Protein AF-A0AAV5FJV5-F1 (afdb_monomer_lite)

Radius of gyration: 16.65 Å; chains: 1; bounding box: 44×32×54 Å

Structure (mmCIF, N/CA/C/O backbone):
data_AF-A0AAV5FJV5-F1
#
_entry.id   AF-A0AAV5FJV5-F1
#
loop_
_atom_site.group_PDB
_atom_site.id
_atom_site.type_symbol
_atom_site.label_atom_id
_atom_site.label_alt_id
_atom_site.label_comp_id
_atom_site.label_asym_id
_atom_site.label_entity_id
_atom_site.label_seq_id
_atom_site.pdbx_PDB_ins_code
_atom_site.Cartn_x
_atom_site.Cartn_y
_atom_site.Cartn_z
_atom_site.occupancy
_atom_site.B_iso_or_equiv
_atom_site.auth_seq_id
_atom_site.auth_comp_id
_atom_site.auth_asym_id
_atom_site.auth_atom_id
_atom_site.pdbx_PDB_model_num
ATOM 1 N N . MET A 1 1 ? 17.817 3.301 -32.597 1.00 38.84 1 MET A N 1
ATOM 2 C CA . MET A 1 1 ? 17.381 3.444 -31.188 1.00 38.84 1 MET A CA 1
ATOM 3 C C . MET A 1 1 ? 15.860 3.326 -31.136 1.00 38.84 1 MET A C 1
ATOM 5 O O . MET A 1 1 ? 15.196 4.129 -31.774 1.00 38.84 1 MET A O 1
ATOM 9 N N . LYS A 1 2 ? 15.289 2.304 -30.479 1.00 42.53 2 LYS A N 1
ATOM 10 C CA . LYS A 1 2 ? 13.825 2.220 -30.290 1.00 42.53 2 LYS A CA 1
ATOM 11 C C . LYS A 1 2 ? 13.417 3.268 -29.252 1.00 42.53 2 LYS A C 1
ATOM 13 O O . LYS A 1 2 ? 13.979 3.269 -28.161 1.00 42.53 2 LYS A O 1
ATOM 18 N N . ALA A 1 3 ? 12.468 4.139 -29.592 1.00 52.06 3 ALA A N 1
ATOM 19 C CA . ALA A 1 3 ? 11.874 5.069 -28.638 1.00 52.06 3 ALA A CA 1
ATOM 20 C C . ALA A 1 3 ? 11.352 4.280 -27.423 1.00 52.06 3 ALA A C 1
ATOM 22 O O . ALA A 1 3 ? 10.576 3.333 -27.581 1.00 52.06 3 ALA A O 1
ATOM 23 N N . GLY A 1 4 ? 11.831 4.616 -26.223 1.00 64.19 4 GLY A N 1
ATOM 24 C CA . GLY A 1 4 ? 11.365 3.991 -24.987 1.00 64.19 4 GLY A CA 1
ATOM 25 C C . GLY A 1 4 ? 9.866 4.235 -24.816 1.00 64.19 4 GLY A C 1
ATOM 26 O O . GLY A 1 4 ? 9.402 5.355 -25.016 1.00 64.19 4 GLY A O 1
ATOM 27 N N . GLN A 1 5 ? 9.100 3.193 -24.478 1.00 63.84 5 GLN A N 1
ATOM 28 C CA . GLN A 1 5 ? 7.665 3.331 -24.209 1.00 63.84 5 GLN A CA 1
ATOM 29 C C . GLN A 1 5 ? 7.418 4.429 -23.156 1.00 63.84 5 GLN A C 1
ATOM 31 O O . GLN A 1 5 ? 8.077 4.410 -22.111 1.00 63.84 5 GLN A O 1
ATOM 36 N N . PRO A 1 6 ? 6.482 5.367 -23.399 1.00 78.62 6 PRO A N 1
ATOM 37 C CA . PRO A 1 6 ? 6.192 6.431 -22.450 1.00 78.62 6 PRO A CA 1
ATOM 38 C C . PRO A 1 6 ? 5.531 5.869 -21.186 1.00 78.62 6 PRO A C 1
ATOM 40 O O . PRO A 1 6 ? 4.690 4.969 -21.250 1.00 78.62 6 PRO A O 1
ATOM 43 N N . TYR A 1 7 ? 5.908 6.430 -20.038 1.00 78.06 7 TYR A N 1
ATOM 44 C CA . TYR A 1 7 ? 5.310 6.135 -18.737 1.00 78.06 7 TYR A CA 1
ATOM 45 C C . TYR A 1 7 ? 3.800 6.439 -18.718 1.00 78.06 7 TYR A C 1
ATOM 47 O O . TYR A 1 7 ? 3.347 7.422 -19.306 1.00 78.06 7 TYR A O 1
ATOM 55 N N . ARG A 1 8 ? 3.024 5.627 -17.993 1.00 81.50 8 ARG A N 1
ATOM 56 C CA . ARG A 1 8 ? 1.566 5.739 -17.835 1.00 81.50 8 ARG A CA 1
ATOM 57 C C . ARG A 1 8 ? 1.191 5.913 -16.367 1.00 81.50 8 ARG A C 1
ATOM 59 O O . ARG A 1 8 ? 1.779 5.267 -15.504 1.00 81.50 8 ARG A O 1
ATOM 66 N N . SER A 1 9 ? 0.203 6.762 -16.094 1.00 82.19 9 SER A N 1
ATOM 67 C CA . SER A 1 9 ? -0.388 6.890 -14.758 1.00 82.19 9 SER A CA 1
ATOM 68 C C . SER A 1 9 ? -1.155 5.629 -14.373 1.00 82.19 9 SER A C 1
ATOM 70 O O . SER A 1 9 ? -1.771 4.978 -15.220 1.00 82.19 9 SER A O 1
ATOM 72 N N . ILE A 1 10 ? -1.152 5.319 -13.082 1.00 81.31 10 ILE A N 1
ATOM 73 C CA . ILE A 1 10 ? -1.872 4.172 -12.533 1.00 81.31 10 ILE A CA 1
ATOM 74 C C . ILE A 1 10 ? -3.295 4.601 -12.185 1.00 81.31 10 ILE A C 1
ATOM 76 O O . ILE A 1 10 ? -3.499 5.609 -11.506 1.00 81.31 10 ILE A O 1
ATOM 80 N N . VAL A 1 11 ? -4.276 3.824 -12.644 1.00 79.12 11 VAL A N 1
ATOM 81 C CA . VAL A 1 11 ? -5.688 4.010 -12.303 1.00 79.12 11 VAL A CA 1
ATOM 82 C C . VAL A 1 11 ? -6.218 2.706 -11.728 1.00 79.12 11 VAL A C 1
ATOM 84 O O . VAL A 1 11 ? -6.298 1.703 -12.435 1.00 79.12 11 VAL A O 1
ATOM 87 N N . LEU A 1 12 ? -6.590 2.726 -10.452 1.00 73.31 12 LEU A N 1
ATOM 88 C CA . LEU A 1 12 ? -7.261 1.614 -9.796 1.00 73.31 12 LEU A CA 1
ATOM 89 C C . LEU A 1 12 ? -8.750 1.670 -10.137 1.00 73.31 12 LEU A C 1
ATOM 91 O O . LEU A 1 12 ? -9.458 2.630 -9.822 1.00 73.31 12 LEU A O 1
ATOM 95 N N . LEU A 1 13 ? -9.219 0.635 -10.828 1.00 72.50 13 LEU A N 1
ATOM 96 C CA . LEU A 1 13 ? -10.631 0.445 -11.119 1.00 72.50 13 LEU A CA 1
ATOM 97 C C . LEU A 1 13 ? -11.226 -0.447 -10.038 1.00 72.50 13 LEU A C 1
ATOM 99 O O . LEU A 1 13 ? -10.877 -1.620 -9.942 1.00 72.50 13 LEU A O 1
ATOM 103 N N . THR A 1 14 ? -12.146 0.101 -9.255 1.00 67.50 14 THR A N 1
ATOM 104 C CA . THR A 1 14 ? -12.973 -0.702 -8.361 1.00 67.50 14 THR A CA 1
ATOM 105 C C . THR A 1 14 ? -14.132 -1.294 -9.158 1.00 67.50 14 THR A C 1
ATOM 107 O O . THR A 1 14 ? -14.673 -0.671 -10.076 1.00 67.50 14 THR A O 1
ATOM 110 N N . LYS A 1 15 ? -14.495 -2.533 -8.837 1.00 73.50 15 LYS A N 1
ATOM 111 C CA . LYS A 1 15 ? -15.753 -3.146 -9.256 1.00 73.50 15 LYS A CA 1
ATOM 112 C C . LYS A 1 15 ? -16.436 -3.694 -8.018 1.00 73.50 15 LYS A C 1
ATOM 114 O O . LYS A 1 15 ? -15.763 -4.168 -7.110 1.00 73.50 15 LYS A O 1
ATOM 119 N N . VAL A 1 16 ? -17.756 -3.620 -7.994 1.00 70.56 16 VAL A N 1
ATOM 120 C CA . VAL A 1 16 ? -18.582 -4.161 -6.917 1.00 70.56 16 VAL A CA 1
ATOM 121 C C . VAL A 1 16 ? -19.334 -5.358 -7.476 1.00 70.56 16 VAL A C 1
ATOM 123 O O . VAL A 1 16 ? -19.824 -5.300 -8.603 1.00 70.56 16 VAL A O 1
ATOM 126 N N . LEU A 1 17 ? -19.403 -6.444 -6.713 1.00 75.25 17 LEU A N 1
ATOM 127 C CA . LEU A 1 17 ? -20.243 -7.582 -7.059 1.00 75.25 17 LEU A CA 1
ATOM 128 C C . LEU A 1 17 ? -21.684 -7.271 -6.625 1.00 75.25 17 LEU A C 1
ATOM 130 O O . LEU A 1 17 ? -21.951 -7.144 -5.432 1.00 75.25 17 LEU A O 1
ATOM 134 N N . ARG A 1 18 ? -22.601 -7.122 -7.583 1.00 77.75 18 ARG A N 1
ATOM 135 C CA . ARG A 1 18 ? -24.048 -6.974 -7.356 1.00 77.75 18 ARG A CA 1
ATOM 136 C C . ARG A 1 18 ? -24.773 -8.032 -8.169 1.00 77.75 18 ARG A C 1
ATOM 138 O O . ARG A 1 18 ? -24.475 -8.201 -9.346 1.00 77.75 18 ARG A O 1
ATOM 145 N N . ASP A 1 19 ? -25.660 -8.788 -7.529 1.00 88.88 19 ASP A N 1
ATOM 146 C CA . ASP A 1 19 ? -26.467 -9.834 -8.175 1.00 88.88 19 ASP A CA 1
ATOM 147 C C . ASP A 1 19 ? -25.641 -10.813 -9.037 1.00 88.88 19 ASP A C 1
ATOM 149 O O . ASP A 1 19 ? -26.013 -11.189 -10.149 1.00 88.88 19 ASP A O 1
ATOM 153 N N . GLY A 1 20 ? -24.454 -11.189 -8.543 1.00 87.06 20 GLY A N 1
ATOM 154 C CA . GLY A 1 20 ? -23.527 -12.087 -9.243 1.00 87.06 20 GLY A CA 1
ATOM 155 C C . GLY A 1 20 ? -22.784 -11.460 -10.431 1.00 87.06 20 GLY A C 1
ATOM 156 O O . GLY A 1 20 ? -22.051 -12.159 -11.130 1.00 87.06 20 GLY A O 1
ATOM 157 N N . LYS A 1 21 ? -22.929 -10.151 -10.667 1.00 85.44 21 LYS A N 1
ATOM 158 C CA . LYS A 1 21 ? -22.257 -9.413 -11.742 1.00 85.44 21 LYS A CA 1
ATOM 159 C C . LYS A 1 21 ? -21.298 -8.367 -11.190 1.00 85.44 21 LYS A C 1
ATOM 161 O O . LYS A 1 21 ? -21.584 -7.655 -10.233 1.00 85.44 21 LYS A O 1
ATOM 166 N N . TRP A 1 22 ? -20.135 -8.268 -11.825 1.00 80.25 22 TRP A N 1
ATOM 167 C CA . TRP A 1 22 ? -19.146 -7.246 -11.507 1.00 80.25 22 TRP A CA 1
ATOM 168 C C . TRP A 1 22 ? -19.496 -5.933 -12.196 1.00 80.25 22 TRP A C 1
ATOM 170 O O . TRP A 1 22 ? -19.286 -5.775 -13.401 1.00 80.25 22 TRP A O 1
ATOM 180 N N . GLU A 1 23 ? -19.966 -4.972 -11.419 1.00 80.56 23 GLU A N 1
ATOM 181 C CA . GLU A 1 23 ? -20.370 -3.658 -11.899 1.00 80.56 23 GLU A CA 1
ATOM 182 C C . GLU A 1 23 ? -19.328 -2.601 -11.544 1.00 80.56 23 GLU A C 1
ATOM 184 O O . GLU A 1 23 ? -18.665 -2.667 -10.507 1.00 80.56 23 GLU A O 1
ATOM 189 N N . LYS A 1 24 ? -19.164 -1.598 -12.411 1.00 75.69 24 LYS A N 1
ATOM 190 C CA . LYS A 1 24 ? -18.364 -0.420 -12.069 1.00 75.69 24 LYS A CA 1
ATOM 191 C C . LYS A 1 24 ? -19.215 0.494 -11.182 1.00 75.69 24 LYS A C 1
ATOM 193 O O . LYS A 1 24 ? -20.289 0.894 -11.627 1.00 75.69 24 LYS A O 1
ATOM 198 N N . PRO A 1 25 ? -18.758 0.854 -9.973 1.00 69.12 25 PRO A N 1
ATOM 199 C CA . PRO A 1 25 ? -19.459 1.837 -9.167 1.00 69.12 25 PRO A CA 1
ATOM 200 C C . PRO A 1 25 ? -19.473 3.200 -9.884 1.00 69.12 25 PRO A C 1
ATOM 202 O O . PRO A 1 25 ? -18.554 3.499 -10.656 1.00 69.12 25 PRO A O 1
ATOM 205 N N . PRO A 1 26 ? -20.498 4.038 -9.650 1.00 64.31 26 PRO A N 1
ATOM 206 C CA . PRO A 1 26 ? -20.567 5.372 -10.235 1.00 64.31 26 PRO A CA 1
ATOM 207 C C . PRO A 1 26 ? -19.383 6.228 -9.756 1.00 64.31 26 PRO A C 1
ATOM 209 O O . PRO A 1 26 ? -19.233 6.499 -8.568 1.00 64.31 26 PRO A O 1
ATOM 212 N N . GLY A 1 27 ? -18.515 6.631 -10.690 1.00 66.44 27 GLY A N 1
ATOM 213 C CA . GLY A 1 27 ? -17.308 7.418 -10.418 1.00 66.44 27 GLY A CA 1
ATOM 214 C C . GLY A 1 27 ? -16.198 7.188 -11.451 1.00 66.44 27 GLY A C 1
ATOM 215 O O . GLY A 1 27 ? -16.232 6.232 -12.226 1.00 66.44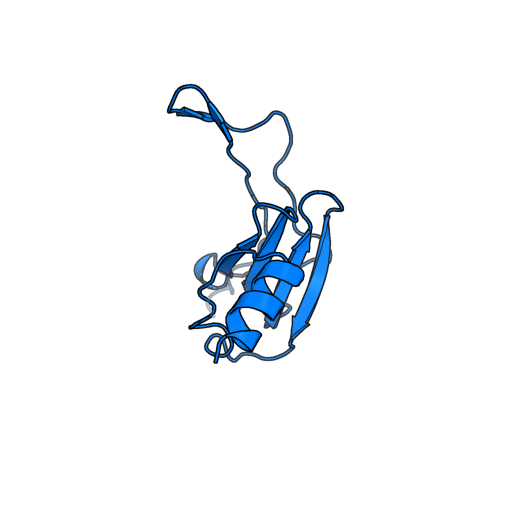 27 GLY A O 1
ATOM 216 N N . ARG A 1 28 ? -15.191 8.074 -11.485 1.00 64.69 28 ARG A N 1
ATOM 217 C CA . ARG A 1 28 ? -13.935 7.795 -12.206 1.00 64.69 28 ARG A CA 1
ATOM 218 C C . ARG A 1 28 ? -13.067 6.871 -11.350 1.00 64.69 28 ARG A C 1
ATOM 220 O O . ARG A 1 28 ? -13.087 6.981 -10.127 1.00 64.69 28 ARG A O 1
ATOM 227 N N . GLY A 1 29 ? -12.295 5.997 -12.000 1.00 68.94 29 GLY A N 1
ATOM 228 C CA . GLY A 1 29 ? -11.284 5.183 -11.323 1.00 68.94 29 GLY A CA 1
ATOM 229 C C . GLY A 1 29 ? -10.335 6.038 -10.482 1.00 68.94 29 GLY A C 1
ATOM 230 O O . GLY A 1 29 ? -10.100 7.210 -10.793 1.00 68.94 29 GLY A O 1
ATOM 231 N N . LEU A 1 30 ? -9.796 5.452 -9.417 1.00 71.31 30 LEU A N 1
ATOM 232 C CA . LEU A 1 30 ? -8.878 6.141 -8.523 1.00 71.31 30 LEU A CA 1
ATOM 233 C C . LEU A 1 30 ? -7.523 6.287 -9.217 1.00 71.31 30 LEU A C 1
ATOM 235 O O . LEU A 1 30 ? -6.791 5.312 -9.380 1.00 71.31 30 LEU A O 1
ATOM 239 N N . VAL A 1 31 ? -7.192 7.506 -9.638 1.00 79.81 31 VAL A N 1
ATOM 240 C CA . VAL A 1 31 ? -5.837 7.825 -10.093 1.00 79.81 31 VAL A CA 1
ATOM 241 C C . VAL A 1 31 ? -4.929 7.789 -8.874 1.00 79.81 31 VAL A C 1
ATOM 243 O O . VAL A 1 31 ? -5.185 8.501 -7.904 1.00 79.81 31 VAL A O 1
ATOM 246 N N . VAL A 1 32 ? -3.887 6.964 -8.922 1.00 80.31 32 VAL A N 1
ATOM 247 C CA . VAL A 1 32 ? -2.913 6.882 -7.835 1.00 80.31 32 VAL A CA 1
ATOM 248 C C . VAL A 1 32 ? -2.202 8.241 -7.713 1.00 80.31 32 VAL A C 1
ATOM 250 O O . VAL A 1 32 ? -1.616 8.706 -8.699 1.00 80.31 32 VAL A O 1
ATOM 253 N N . PRO A 1 33 ? -2.280 8.914 -6.550 1.00 77.12 33 PRO A N 1
ATOM 254 C CA . PRO A 1 33 ? -1.676 10.228 -6.360 1.00 77.12 33 PRO A CA 1
ATOM 255 C C . PRO A 1 33 ? -0.146 10.153 -6.284 1.00 77.12 33 PRO A C 1
ATOM 257 O O . PRO A 1 33 ? 0.449 9.082 -6.336 1.00 77.12 33 PRO A O 1
ATOM 260 N N . GLY A 1 34 ? 0.520 11.308 -6.223 1.00 76.81 34 GLY A N 1
ATOM 261 C CA . GLY A 1 34 ? 1.985 11.369 -6.113 1.00 76.81 34 GLY A CA 1
ATOM 262 C C . GLY A 1 34 ? 2.745 11.172 -7.430 1.00 76.81 34 GLY A C 1
ATOM 263 O O . GLY A 1 34 ? 3.964 11.043 -7.424 1.00 76.81 34 GLY A O 1
ATOM 264 N N . GLY A 1 35 ? 2.055 11.160 -8.577 1.00 80.50 35 GLY A N 1
ATOM 265 C CA . GLY A 1 35 ? 2.712 11.114 -9.888 1.00 80.50 35 GLY A CA 1
ATOM 266 C C . GLY A 1 35 ? 3.433 9.794 -10.171 1.00 80.50 35 GLY A C 1
ATOM 267 O O . GLY A 1 35 ? 4.379 9.775 -10.963 1.00 80.50 35 GLY A O 1
ATOM 268 N N . LEU A 1 36 ? 2.991 8.705 -9.537 1.00 84.31 36 LEU A N 1
ATOM 269 C CA . LEU A 1 36 ? 3.506 7.362 -9.764 1.00 84.31 36 LEU A CA 1
ATOM 270 C C . LEU A 1 36 ? 3.146 6.903 -11.180 1.00 84.31 36 LEU A C 1
ATOM 272 O O . LEU A 1 36 ? 1.974 6.904 -11.577 1.00 84.31 36 LEU A O 1
ATOM 276 N N . LYS A 1 37 ? 4.164 6.548 -11.964 1.00 85.00 37 LYS A N 1
ATOM 277 C CA . LYS A 1 37 ? 3.994 6.138 -13.356 1.00 85.00 37 LYS A CA 1
ATOM 278 C C . LYS A 1 37 ? 4.801 4.891 -13.672 1.00 85.00 37 LYS A C 1
ATOM 280 O O . LYS A 1 37 ? 5.935 4.738 -13.227 1.00 85.00 37 LYS A O 1
ATOM 285 N N . VAL A 1 38 ? 4.242 4.048 -14.530 1.00 82.62 38 VAL A N 1
ATOM 286 C CA . VAL A 1 38 ? 4.829 2.764 -14.936 1.00 82.62 38 VAL A CA 1
ATOM 287 C C . VAL A 1 38 ? 4.941 2.666 -16.449 1.00 82.62 38 VAL A C 1
ATOM 289 O O . VAL A 1 38 ? 4.102 3.203 -17.171 1.00 82.62 38 VAL A O 1
ATOM 292 N N . ARG A 1 39 ? 5.984 2.009 -16.960 1.00 81.69 39 ARG A N 1
ATOM 293 C CA . ARG A 1 39 ? 6.147 1.763 -18.402 1.00 81.69 39 ARG A CA 1
ATOM 294 C C . ARG A 1 39 ? 5.260 0.616 -18.867 1.00 81.69 39 ARG A C 1
ATOM 296 O O . ARG A 1 39 ? 4.656 0.714 -19.937 1.00 81.69 39 ARG A O 1
ATOM 303 N N . LYS A 1 40 ? 5.163 -0.455 -18.074 1.00 81.81 40 LYS A N 1
ATOM 304 C CA . LYS A 1 40 ? 4.339 -1.634 -18.357 1.00 81.81 40 LYS A CA 1
ATOM 305 C C . LYS A 1 40 ? 3.474 -1.973 -17.149 1.00 81.81 40 LYS A C 1
ATOM 307 O O . LYS A 1 40 ? 3.864 -1.763 -16.009 1.00 81.81 40 LYS A O 1
ATOM 312 N N . TRP A 1 41 ? 2.304 -2.556 -17.396 1.00 76.88 41 TRP A N 1
ATOM 313 C CA . TRP A 1 41 ? 1.425 -3.007 -16.313 1.00 76.88 41 TRP A CA 1
ATOM 314 C C . TRP A 1 41 ? 2.049 -4.122 -15.469 1.00 76.88 41 TRP A C 1
ATOM 316 O O . TRP A 1 41 ? 1.797 -4.165 -14.276 1.00 76.88 41 TRP A O 1
ATOM 326 N N . ASN A 1 42 ? 2.922 -4.951 -16.051 1.00 78.88 42 ASN A N 1
ATOM 327 C CA . ASN A 1 42 ? 3.654 -5.995 -15.324 1.00 78.88 42 ASN A CA 1
ATOM 328 C C . ASN A 1 42 ? 4.663 -5.433 -14.308 1.00 78.88 42 ASN A C 1
ATOM 330 O O . ASN A 1 42 ? 5.153 -6.183 -13.472 1.00 78.88 42 ASN A O 1
ATOM 334 N N . ASP A 1 43 ? 4.969 -4.133 -14.371 1.00 80.31 43 ASP A N 1
ATOM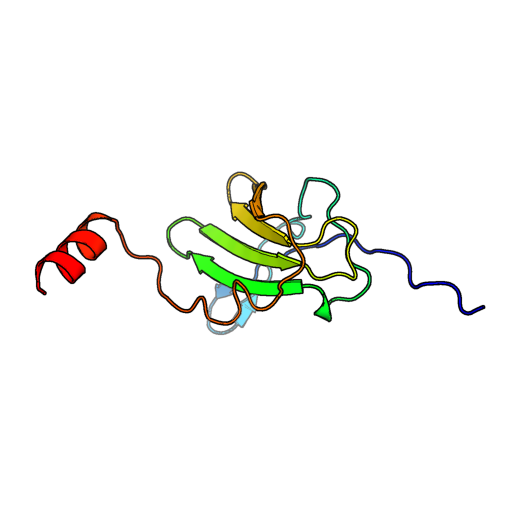 335 C CA . ASP A 1 43 ? 5.766 -3.466 -13.343 1.00 80.31 43 ASP A CA 1
ATOM 336 C C . ASP A 1 43 ? 4.937 -3.207 -12.073 1.00 80.31 43 ASP A C 1
ATOM 338 O O . ASP A 1 43 ? 5.499 -2.797 -11.066 1.00 80.31 43 ASP A O 1
ATOM 342 N N . LEU A 1 44 ? 3.617 -3.433 -12.101 1.00 82.31 44 LEU A N 1
ATOM 343 C CA . LEU A 1 44 ? 2.737 -3.375 -10.937 1.00 82.31 44 LEU A CA 1
ATOM 344 C C . LEU A 1 44 ? 2.353 -4.771 -10.496 1.00 82.31 44 LEU A C 1
ATOM 346 O O . LEU A 1 44 ? 1.832 -5.560 -11.281 1.00 82.31 44 LEU A O 1
ATOM 350 N N . ASN A 1 45 ? 2.532 -5.033 -9.209 1.00 81.81 45 ASN A N 1
ATOM 351 C CA . ASN A 1 45 ? 2.074 -6.271 -8.611 1.00 81.81 45 ASN A CA 1
ATOM 352 C C . ASN A 1 45 ? 1.230 -5.963 -7.375 1.00 81.81 45 ASN A C 1
ATOM 354 O O . ASN A 1 45 ? 1.739 -5.438 -6.381 1.00 81.81 45 ASN A O 1
ATOM 358 N N . LEU A 1 46 ? -0.069 -6.252 -7.470 1.00 81.25 46 LEU A N 1
ATOM 359 C CA . LEU A 1 46 ? -0.985 -6.184 -6.340 1.00 81.25 46 LEU A CA 1
ATOM 360 C C . LEU A 1 46 ? -0.633 -7.325 -5.389 1.00 81.25 46 LEU A C 1
ATOM 362 O O . LEU A 1 46 ? -0.713 -8.488 -5.771 1.00 81.25 46 LEU A O 1
ATOM 366 N N . ARG A 1 47 ? -0.236 -6.988 -4.163 1.00 80.38 47 ARG A N 1
ATOM 367 C CA . ARG A 1 47 ? 0.153 -7.992 -3.169 1.00 80.38 47 ARG A CA 1
ATOM 368 C C . ARG A 1 47 ? -0.989 -8.313 -2.231 1.00 80.38 47 ARG A C 1
ATOM 370 O O . ARG A 1 47 ? -1.193 -9.471 -1.893 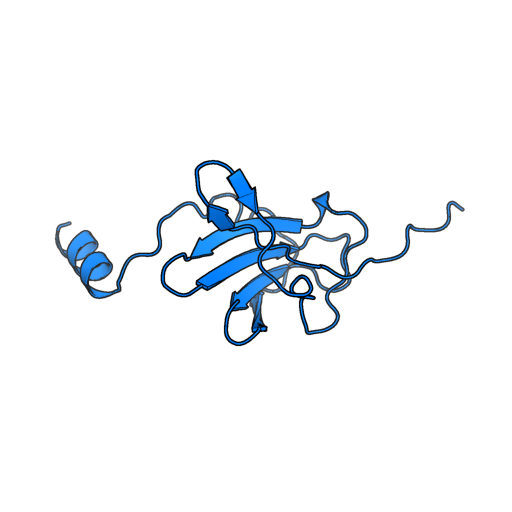1.00 80.38 47 ARG A O 1
ATOM 377 N N . TRP A 1 48 ? -1.725 -7.285 -1.816 1.00 81.50 48 TRP A N 1
ATOM 378 C CA . TRP A 1 48 ? -2.665 -7.432 -0.721 1.00 81.50 48 TRP A CA 1
ATOM 379 C C . TRP A 1 48 ? -3.813 -6.421 -0.787 1.00 81.50 48 TRP A C 1
ATOM 381 O O . TRP A 1 48 ? -3.606 -5.256 -1.138 1.00 81.50 48 TRP A O 1
ATOM 391 N N . PHE A 1 49 ? -5.011 -6.862 -0.400 1.00 80.75 49 PHE A N 1
ATOM 392 C CA . PHE A 1 49 ? -6.176 -6.006 -0.188 1.00 80.75 49 PHE A CA 1
ATOM 393 C C . PHE A 1 49 ? -6.699 -6.191 1.239 1.00 80.75 49 PHE A C 1
ATOM 395 O O . PHE A 1 49 ? -7.230 -7.243 1.589 1.00 80.75 49 PHE A O 1
ATOM 402 N N . CYS A 1 50 ? -6.535 -5.159 2.062 1.00 81.75 50 CYS A N 1
ATOM 403 C CA . CYS A 1 50 ? -7.103 -5.068 3.397 1.00 81.75 50 CYS A CA 1
ATOM 404 C C . CYS A 1 50 ? -8.574 -4.650 3.283 1.00 81.75 50 CYS A C 1
ATOM 406 O O . CYS A 1 50 ? -8.875 -3.461 3.183 1.00 81.75 50 CYS A O 1
ATOM 408 N N . GLU A 1 51 ? -9.490 -5.618 3.235 1.00 79.31 51 GLU A N 1
ATOM 409 C CA . GLU A 1 51 ? -10.919 -5.352 3.032 1.00 79.31 51 GLU A CA 1
ATOM 410 C C . GLU A 1 51 ? -11.532 -4.465 4.129 1.00 79.31 51 GLU A C 1
ATOM 412 O O . GLU A 1 51 ? -12.361 -3.607 3.827 1.00 79.31 51 GLU A O 1
ATOM 417 N N . ARG A 1 52 ? -11.104 -4.618 5.389 1.00 82.50 52 ARG A N 1
ATOM 418 C CA . ARG A 1 52 ? -11.664 -3.892 6.537 1.00 82.50 52 ARG A CA 1
ATOM 419 C C . ARG A 1 52 ? -11.152 -2.453 6.602 1.00 82.50 52 ARG A C 1
ATOM 421 O O . ARG A 1 52 ? -11.953 -1.547 6.813 1.00 82.50 52 ARG A O 1
ATOM 428 N N . SER A 1 53 ? -9.852 -2.219 6.420 1.00 83.81 53 SER A N 1
ATOM 429 C CA . SER A 1 53 ? -9.284 -0.856 6.404 1.00 83.81 53 SER A CA 1
ATOM 430 C C . SER A 1 53 ? -9.376 -0.166 5.043 1.00 83.81 53 SER A C 1
ATOM 432 O O . SER A 1 53 ? -9.146 1.040 4.950 1.00 83.81 53 SER A O 1
ATOM 434 N N . GLY A 1 54 ? -9.701 -0.901 3.977 1.00 86.25 54 GLY A N 1
ATOM 435 C CA . GLY A 1 54 ? -9.719 -0.376 2.614 1.00 86.25 54 GLY A CA 1
ATOM 436 C C . GLY A 1 54 ? -8.329 0.011 2.102 1.00 86.25 54 GLY A C 1
ATOM 437 O O . GLY A 1 54 ? -8.218 0.889 1.243 1.00 86.25 54 GLY A O 1
ATOM 438 N N . VAL A 1 55 ? -7.267 -0.601 2.637 1.00 89.12 55 VAL A N 1
ATOM 439 C CA . VAL A 1 55 ? -5.878 -0.358 2.222 1.00 89.12 55 VAL A CA 1
ATOM 440 C C . VAL A 1 55 ? -5.449 -1.386 1.179 1.00 89.12 55 VAL A C 1
ATOM 442 O O . VAL A 1 55 ? -5.623 -2.589 1.346 1.00 89.12 55 VAL A O 1
ATOM 445 N N . VAL A 1 56 ? -4.846 -0.915 0.092 1.00 87.56 56 VAL A N 1
ATOM 446 C CA . VAL A 1 56 ? -4.246 -1.766 -0.940 1.00 87.56 56 VAL A CA 1
ATOM 447 C C . VAL A 1 56 ? -2.729 -1.689 -0.833 1.00 87.56 56 VAL A C 1
ATOM 449 O O . VAL A 1 56 ? -2.169 -0.594 -0.898 1.00 87.56 56 VAL A O 1
ATOM 452 N N . LEU A 1 57 ? -2.065 -2.844 -0.735 1.00 87.88 57 LEU A N 1
ATOM 453 C CA . LEU A 1 57 ? -0.608 -2.949 -0.793 1.00 87.88 57 LEU A CA 1
ATOM 454 C C . LEU A 1 57 ? -0.172 -3.471 -2.161 1.00 87.88 57 LEU A C 1
ATOM 456 O O . LEU A 1 57 ? -0.664 -4.494 -2.652 1.00 87.88 57 LEU A O 1
ATOM 460 N N . PHE A 1 58 ? 0.782 -2.786 -2.777 1.00 86.50 58 PHE A N 1
ATOM 461 C CA . PHE A 1 58 ? 1.306 -3.162 -4.083 1.00 86.50 58 PHE A CA 1
ATOM 462 C C . PHE A 1 58 ? 2.784 -2.805 -4.216 1.00 86.50 58 PHE A C 1
ATOM 464 O O . PHE A 1 58 ? 3.298 -1.913 -3.543 1.00 86.50 58 PHE A O 1
ATOM 471 N N . THR A 1 59 ? 3.474 -3.512 -5.105 1.00 86.62 59 THR A N 1
ATOM 472 C CA . THR A 1 59 ? 4.863 -3.214 -5.462 1.00 86.62 59 THR A CA 1
ATOM 473 C C . THR A 1 59 ? 4.937 -2.623 -6.855 1.00 86.62 59 THR A C 1
ATOM 475 O O . THR A 1 59 ? 4.183 -3.027 -7.745 1.00 86.62 59 THR A O 1
ATOM 478 N N . VAL A 1 60 ? 5.892 -1.722 -7.045 1.00 86.44 60 VAL A N 1
ATOM 479 C CA . VAL A 1 60 ? 6.238 -1.146 -8.337 1.00 86.44 60 VAL A CA 1
ATOM 480 C C . VAL A 1 60 ? 7.684 -1.491 -8.675 1.00 86.44 60 VAL A C 1
ATOM 482 O O . VAL A 1 60 ? 8.590 -1.223 -7.889 1.00 86.44 60 VAL A O 1
ATOM 485 N N . GLY A 1 61 ? 7.899 -2.095 -9.839 1.00 83.56 61 GLY A N 1
ATOM 486 C CA . GLY A 1 61 ? 9.211 -2.510 -10.324 1.00 83.56 61 GLY A CA 1
ATOM 487 C C . GLY A 1 61 ? 10.023 -1.392 -10.986 1.00 83.56 61 GLY A C 1
ATOM 488 O O . GLY A 1 61 ? 9.588 -0.243 -11.115 1.00 83.56 61 GLY A O 1
ATOM 489 N N . GLU A 1 62 ? 11.207 -1.774 -11.464 1.00 83.25 62 GLU A N 1
ATOM 490 C CA . GLU A 1 62 ? 12.214 -0.916 -12.119 1.00 83.25 62 GLU A CA 1
ATOM 491 C C . GLU A 1 62 ? 11.708 -0.193 -13.378 1.00 83.25 62 GLU A C 1
ATOM 493 O O . GLU A 1 62 ? 12.244 0.833 -13.792 1.00 83.25 62 GLU A O 1
ATOM 498 N N . GLY A 1 63 ? 10.632 -0.682 -13.999 1.00 81.56 63 GLY A N 1
ATOM 499 C CA . GLY A 1 63 ? 9.975 -0.010 -15.120 1.00 81.56 63 GLY A CA 1
ATOM 500 C C . GLY A 1 63 ? 9.179 1.244 -14.734 1.00 81.56 63 GLY A C 1
ATOM 501 O O . GLY A 1 63 ? 8.433 1.766 -15.563 1.00 81.56 63 GLY A O 1
ATOM 502 N N . SER A 1 64 ? 9.309 1.752 -13.508 1.00 83.50 64 SER A N 1
ATOM 503 C CA . SER A 1 64 ? 8.614 2.942 -13.009 1.00 83.50 64 SER A CA 1
ATOM 504 C C . SER A 1 64 ? 9.543 4.131 -12.772 1.00 83.50 64 SER A C 1
ATOM 506 O O . SER A 1 64 ? 10.756 4.041 -12.928 1.00 83.50 64 SER A O 1
ATOM 508 N N . ASN A 1 65 ? 8.962 5.289 -12.463 1.00 87.25 65 ASN A N 1
ATOM 509 C CA . ASN A 1 65 ? 9.719 6.456 -12.003 1.00 87.25 65 ASN A CA 1
ATOM 510 C C . ASN A 1 65 ? 9.996 6.432 -10.490 1.00 87.25 65 ASN A C 1
ATOM 512 O O . ASN A 1 65 ? 10.706 7.301 -9.993 1.00 87.25 65 ASN A O 1
ATOM 516 N N . SER A 1 66 ? 9.406 5.487 -9.758 1.00 87.88 66 SER A N 1
ATOM 517 C CA . SER A 1 66 ? 9.618 5.317 -8.326 1.00 87.88 66 SER A CA 1
ATOM 518 C C . SER A 1 66 ? 9.379 3.849 -7.961 1.00 87.88 66 SER A C 1
ATOM 520 O O . SER A 1 66 ? 8.267 3.471 -7.591 1.00 87.88 66 SER A O 1
ATOM 522 N N . PRO A 1 67 ? 10.395 2.987 -8.125 1.00 86.50 67 PRO A N 1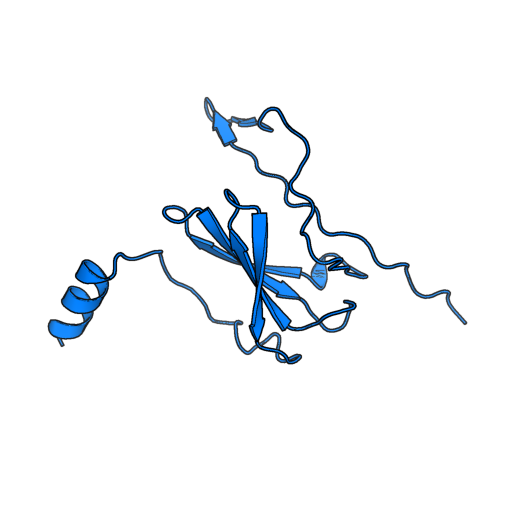
ATOM 523 C CA . PRO A 1 67 ? 10.297 1.604 -7.691 1.00 86.50 67 PRO A CA 1
ATOM 524 C C . PRO A 1 67 ? 10.179 1.523 -6.167 1.00 86.50 67 PRO A C 1
ATOM 526 O O . PRO A 1 67 ? 10.734 2.360 -5.441 1.00 86.50 67 PRO A O 1
ATOM 529 N N . GLY A 1 68 ? 9.465 0.511 -5.686 1.00 87.31 68 GLY A N 1
ATOM 530 C CA . GLY A 1 68 ? 9.325 0.245 -4.260 1.00 87.31 68 GLY A CA 1
ATOM 531 C C . GLY A 1 68 ? 7.973 -0.335 -3.876 1.00 87.31 68 GLY A C 1
ATOM 532 O O . GLY A 1 68 ? 7.200 -0.808 -4.714 1.00 87.31 68 GLY A O 1
ATOM 533 N N . CYS A 1 69 ? 7.697 -0.290 -2.578 1.00 87.69 69 CYS A N 1
ATOM 534 C CA . CYS A 1 69 ? 6.479 -0.823 -1.983 1.00 87.69 69 CYS A CA 1
ATOM 535 C C . CYS A 1 69 ? 5.556 0.313 -1.549 1.00 87.69 69 CYS A C 1
ATOM 537 O O . CYS A 1 69 ? 6.012 1.302 -0.971 1.00 87.69 69 CYS A O 1
ATOM 539 N N . TYR A 1 70 ? 4.262 0.161 -1.809 1.00 89.19 70 TYR A N 1
ATOM 540 C CA . TYR A 1 70 ? 3.271 1.207 -1.598 1.00 89.19 70 TYR A CA 1
ATOM 541 C C . TYR A 1 70 ? 2.043 0.678 -0.870 1.00 89.19 70 TYR A C 1
ATOM 543 O O . TYR A 1 70 ? 1.596 -0.443 -1.114 1.00 89.19 70 TYR A O 1
ATOM 551 N N . ALA A 1 71 ? 1.477 1.538 -0.029 1.00 90.94 71 ALA A N 1
ATOM 552 C CA . ALA A 1 71 ? 0.133 1.417 0.507 1.00 90.94 71 ALA A CA 1
ATOM 553 C C . ALA A 1 71 ? -0.718 2.570 -0.022 1.00 90.94 71 ALA A C 1
ATOM 555 O O . ALA A 1 71 ? -0.279 3.719 -0.007 1.00 90.94 71 ALA A O 1
ATOM 556 N N . ILE A 1 72 ? -1.937 2.280 -0.468 1.00 91.00 72 ILE A N 1
ATOM 557 C CA . ILE A 1 72 ? -2.934 3.307 -0.771 1.00 91.00 72 ILE A CA 1
ATOM 558 C C . ILE A 1 72 ? -4.202 3.054 0.031 1.00 91.00 72 ILE A C 1
ATOM 560 O O . ILE A 1 72 ? -4.779 1.968 -0.031 1.00 91.00 72 ILE A O 1
ATOM 564 N N . ASN A 1 73 ? -4.643 4.065 0.773 1.00 89.94 73 ASN A N 1
ATOM 565 C CA . ASN A 1 73 ? -5.948 4.054 1.417 1.00 89.94 73 ASN A CA 1
ATOM 566 C C . ASN A 1 73 ? -7.004 4.453 0.377 1.00 89.94 73 ASN A C 1
ATOM 568 O O . ASN A 1 73 ? -6.952 5.550 -0.177 1.00 89.94 73 ASN A O 1
ATOM 572 N N . LEU A 1 74 ? -7.961 3.573 0.079 1.00 85.38 74 LEU A N 1
ATOM 573 C CA . LEU A 1 74 ? -8.960 3.835 -0.961 1.00 85.38 74 LEU A CA 1
ATOM 574 C C . LEU A 1 74 ? -9.982 4.915 -0.565 1.00 85.38 74 LEU A C 1
ATOM 576 O O . LEU A 1 74 ? -10.554 5.552 -1.452 1.00 85.38 74 LEU A O 1
ATOM 580 N N . ALA A 1 75 ? -10.197 5.135 0.736 1.00 84.56 75 ALA A N 1
ATOM 581 C CA . ALA A 1 75 ? -11.113 6.148 1.253 1.00 84.56 75 ALA A CA 1
ATOM 582 C C . ALA A 1 75 ? -10.473 7.544 1.255 1.00 84.56 75 ALA A C 1
ATOM 584 O O . ALA A 1 75 ? -11.032 8.474 0.672 1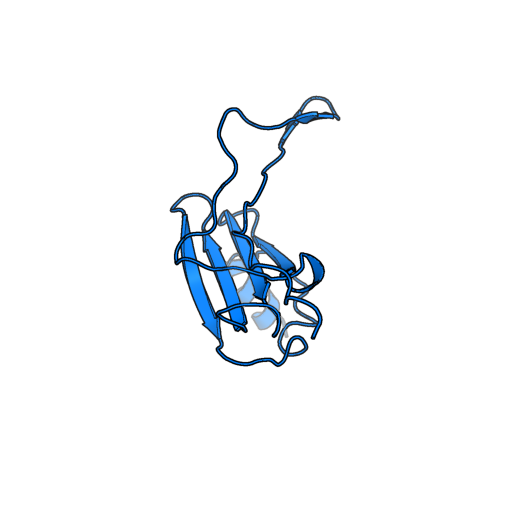.00 84.56 75 ALA A O 1
ATOM 585 N N . THR A 1 76 ? -9.286 7.691 1.857 1.00 87.25 76 THR A N 1
ATOM 586 C CA . THR A 1 76 ? -8.580 8.987 1.943 1.00 87.25 76 THR A CA 1
ATOM 587 C C . THR A 1 76 ? -7.804 9.323 0.674 1.00 87.25 76 THR A C 1
ATOM 589 O O . THR A 1 76 ? -7.486 10.483 0.428 1.00 87.25 76 THR A O 1
ATOM 592 N N . ARG A 1 77 ? -7.542 8.317 -0.171 1.00 86.81 77 ARG A N 1
ATOM 593 C CA . ARG A 1 77 ? -6.685 8.398 -1.364 1.00 86.81 77 ARG A CA 1
ATOM 594 C C . ARG A 1 77 ? -5.234 8.727 -1.037 1.00 86.81 77 ARG A C 1
ATOM 596 O O . ARG A 1 77 ? -4.490 9.119 -1.928 1.00 86.81 77 ARG A O 1
ATOM 603 N N . GLU A 1 78 ? -4.809 8.567 0.206 1.00 89.94 78 GLU A N 1
ATOM 604 C CA . GLU A 1 78 ? -3.420 8.797 0.577 1.00 89.94 78 GLU A CA 1
ATOM 605 C C . GLU A 1 78 ? -2.556 7.635 0.100 1.00 89.94 78 GLU A C 1
ATOM 607 O O . GLU A 1 78 ? -2.863 6.466 0.346 1.00 89.94 78 GLU A O 1
ATOM 612 N N . LEU A 1 79 ? -1.482 7.976 -0.612 1.00 91.56 79 LEU A N 1
ATOM 613 C CA . LEU A 1 79 ? -0.461 7.040 -1.051 1.00 91.56 79 LEU A CA 1
ATOM 614 C C . LEU A 1 79 ? 0.758 7.189 -0.144 1.00 91.56 79 LEU A C 1
ATOM 616 O O . LEU A 1 79 ? 1.357 8.262 -0.080 1.00 91.56 79 LEU A O 1
ATOM 620 N N . GLN A 1 80 ? 1.164 6.097 0.488 1.00 92.44 80 GLN A N 1
ATOM 621 C CA . GLN A 1 80 ? 2.370 6.020 1.295 1.00 92.44 80 GLN A CA 1
ATOM 622 C C . GLN A 1 80 ? 3.371 5.084 0.629 1.00 92.44 80 GLN A C 1
ATOM 624 O O . GLN A 1 80 ? 3.038 3.956 0.257 1.00 92.44 80 GLN A O 1
ATOM 629 N N . LYS A 1 81 ? 4.618 5.538 0.503 1.00 90.81 81 LYS A N 1
ATOM 630 C CA . LYS A 1 81 ? 5.733 4.659 0.160 1.00 90.81 81 LYS A CA 1
ATOM 631 C C . LYS A 1 81 ? 6.239 4.005 1.443 1.00 90.81 81 LYS A C 1
ATOM 633 O O . LYS A 1 81 ? 6.580 4.704 2.391 1.00 90.81 81 LYS A O 1
ATOM 638 N N . LEU A 1 82 ? 6.229 2.678 1.478 1.00 87.94 82 LEU A N 1
ATOM 639 C CA . LEU A 1 82 ? 6.571 1.886 2.661 1.00 87.94 82 LEU A CA 1
ATOM 640 C C . LEU A 1 82 ? 8.026 1.422 2.654 1.00 87.94 82 LEU A C 1
ATOM 642 O O . LEU A 1 82 ? 8.618 1.246 3.712 1.00 87.94 82 LEU A O 1
ATOM 646 N N . ALA A 1 83 ? 8.598 1.230 1.468 1.00 85.62 83 ALA A N 1
ATOM 647 C CA . ALA A 1 83 ? 10.000 0.881 1.311 1.00 85.62 83 ALA A CA 1
ATOM 648 C C . ALA A 1 83 ? 10.532 1.377 -0.034 1.00 85.62 83 ALA A C 1
ATOM 650 O O . ALA A 1 83 ? 9.855 1.274 -1.067 1.00 85.62 83 ALA A O 1
ATOM 651 N N . ASP A 1 84 ? 11.760 1.885 -0.002 1.00 80.62 84 ASP A N 1
ATOM 652 C CA . ASP A 1 84 ? 12.587 2.102 -1.181 1.00 80.62 84 ASP A CA 1
ATOM 653 C C . ASP A 1 84 ? 13.302 0.804 -1.561 1.00 80.62 84 ASP A C 1
ATOM 655 O O . ASP A 1 84 ? 13.618 -0.023 -0.707 1.00 80.62 84 ASP A O 1
ATOM 659 N N . GLY A 1 85 ? 13.585 0.636 -2.849 1.00 65.44 85 GLY A N 1
ATOM 660 C CA . GLY A 1 85 ? 14.422 -0.460 -3.320 1.00 65.44 85 GLY A CA 1
ATOM 661 C C . GLY A 1 85 ? 13.699 -1.456 -4.212 1.00 65.44 85 GLY A C 1
ATOM 662 O O . GLY A 1 85 ? 12.483 -1.646 -4.184 1.00 65.44 85 GLY A O 1
ATOM 663 N N . THR A 1 86 ? 14.509 -2.067 -5.059 1.00 54.69 86 THR A N 1
ATOM 664 C CA . THR A 1 86 ? 14.122 -2.801 -6.257 1.00 54.69 86 THR A CA 1
ATOM 665 C C . THR A 1 86 ? 14.274 -4.293 -6.057 1.00 54.69 86 THR A C 1
ATOM 667 O O . THR A 1 86 ? 14.621 -5.028 -6.976 1.00 54.69 86 THR A O 1
ATOM 670 N N . HIS A 1 87 ? 13.981 -4.750 -4.840 1.00 60.22 87 HIS A N 1
ATOM 671 C CA . HIS A 1 87 ? 13.745 -6.156 -4.575 1.00 60.22 87 HIS A CA 1
ATOM 672 C C . HIS A 1 87 ? 12.245 -6.418 -4.712 1.00 60.22 87 HIS A C 1
ATOM 674 O O . HIS A 1 87 ? 11.526 -6.385 -3.712 1.00 60.22 87 HIS A O 1
ATOM 680 N N . PRO A 1 88 ? 11.742 -6.693 -5.937 1.00 54.59 88 PRO A N 1
ATOM 681 C CA . PRO A 1 88 ? 10.369 -7.155 -6.140 1.00 54.59 88 PRO A CA 1
ATOM 682 C C . PRO A 1 88 ? 10.070 -8.424 -5.326 1.00 54.59 88 PRO A C 1
ATOM 684 O O . PRO A 1 88 ? 8.901 -8.748 -5.104 1.00 54.59 88 PRO A O 1
ATOM 687 N N . ASP A 1 89 ? 11.117 -9.093 -4.839 1.00 60.41 89 ASP A N 1
ATOM 688 C CA . ASP A 1 89 ? 11.053 -10.283 -4.006 1.00 60.41 89 ASP A CA 1
ATOM 689 C C . ASP A 1 89 ? 10.860 -9.988 -2.516 1.00 60.41 89 ASP A C 1
ATOM 691 O O . ASP A 1 89 ? 10.389 -10.870 -1.802 1.00 60.41 89 ASP A O 1
ATOM 695 N N . ALA A 1 90 ? 11.126 -8.765 -2.036 1.00 58.88 90 ALA A N 1
ATOM 696 C CA . ALA A 1 90 ? 10.949 -8.415 -0.621 1.00 58.88 90 ALA A CA 1
ATOM 697 C C . ALA A 1 90 ? 9.505 -8.658 -0.150 1.00 58.88 90 ALA A C 1
ATOM 699 O O . ALA A 1 90 ? 9.271 -9.005 1.004 1.00 58.88 90 ALA A O 1
ATOM 700 N N . TRP A 1 91 ? 8.538 -8.515 -1.064 1.00 63.38 91 TRP A N 1
ATOM 701 C CA . TRP A 1 91 ? 7.115 -8.782 -0.839 1.00 63.38 91 TRP A CA 1
ATOM 702 C C . TRP A 1 91 ? 6.583 -9.950 -1.687 1.00 63.38 91 TRP A C 1
ATOM 704 O O . TRP A 1 91 ? 5.373 -10.071 -1.884 1.00 63.38 91 TRP A O 1
ATOM 714 N N . SER A 1 92 ? 7.462 -10.816 -2.209 1.00 61.72 92 SER A N 1
ATOM 715 C CA . SER A 1 92 ? 7.050 -12.000 -2.987 1.00 61.72 92 SER A CA 1
ATOM 716 C C . SER A 1 92 ? 6.103 -12.920 -2.215 1.00 61.72 92 SER A C 1
ATOM 718 O O . SER A 1 92 ? 5.232 -13.528 -2.828 1.00 61.72 92 SER A O 1
ATOM 720 N N . ASN A 1 93 ? 6.222 -12.938 -0.884 1.00 62.41 93 ASN A N 1
ATOM 721 C CA . ASN A 1 93 ? 5.538 -13.881 -0.000 1.00 62.41 93 ASN A CA 1
ATOM 722 C C . ASN A 1 93 ? 4.572 -13.217 0.995 1.00 62.41 93 ASN A C 1
ATOM 724 O O . ASN A 1 93 ? 4.241 -13.821 2.013 1.00 62.41 93 ASN A O 1
ATOM 728 N N . VAL A 1 94 ? 4.120 -11.979 0.750 1.00 63.03 94 VAL A N 1
ATOM 729 C CA . VAL A 1 94 ? 3.095 -11.364 1.613 1.00 63.03 94 VAL A CA 1
ATOM 730 C C . VAL A 1 94 ? 1.740 -11.983 1.275 1.00 63.03 94 VAL A C 1
ATOM 732 O O . VAL A 1 94 ? 1.068 -11.566 0.336 1.00 63.03 94 VAL A O 1
ATOM 735 N N . VAL A 1 95 ? 1.364 -13.003 2.042 1.00 62.50 95 VAL A N 1
ATOM 736 C CA . VAL A 1 95 ? 0.061 -13.673 1.993 1.00 62.50 95 VAL A CA 1
ATOM 737 C C . VAL A 1 95 ? -0.500 -13.646 3.412 1.00 62.50 95 VAL A C 1
ATOM 739 O O . VAL A 1 95 ? 0.201 -14.010 4.353 1.00 62.50 95 VAL A O 1
ATOM 742 N N . GLY A 1 96 ? -1.732 -13.178 3.599 1.00 65.25 96 GLY A N 1
ATOM 743 C CA . GLY A 1 96 ? -2.317 -13.029 4.932 1.00 65.25 96 GLY A CA 1
ATOM 744 C C . GLY A 1 96 ? -3.834 -12.922 4.902 1.00 65.25 96 GLY A C 1
ATOM 745 O O . GLY A 1 96 ? -4.467 -13.387 3.964 1.00 65.25 96 GLY A O 1
ATOM 746 N N . TYR A 1 97 ? -4.413 -12.329 5.936 1.00 69.62 97 TYR A N 1
ATOM 747 C CA . TYR A 1 97 ? -5.720 -11.674 5.930 1.00 69.62 97 TYR A CA 1
ATOM 748 C C . TYR A 1 97 ? -5.625 -10.481 6.874 1.00 69.62 97 TYR A C 1
ATOM 750 O O . TYR A 1 97 ? -4.796 -10.477 7.787 1.00 69.62 97 TYR A O 1
ATOM 758 N N . GLU A 1 98 ? -6.429 -9.444 6.651 1.00 80.19 98 GLU A N 1
ATOM 759 C CA . GLU A 1 98 ? -6.471 -8.349 7.610 1.00 80.19 98 GLU A CA 1
ATOM 760 C C . GLU A 1 98 ? -7.059 -8.865 8.926 1.00 80.19 98 GLU A C 1
A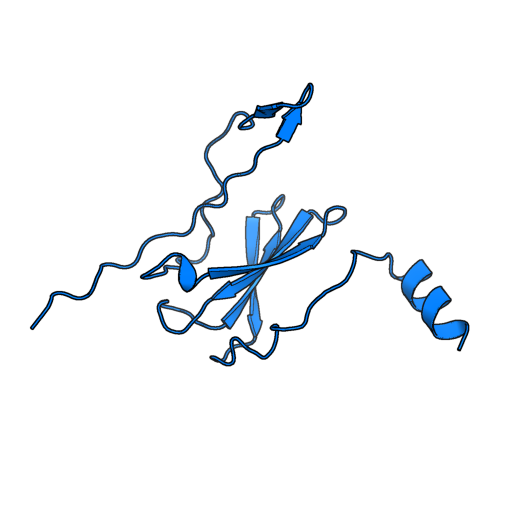TOM 762 O O . GLU A 1 98 ? -8.218 -9.278 8.995 1.00 80.19 98 GLU A O 1
ATOM 767 N N . MET A 1 99 ? -6.231 -8.862 9.961 1.00 79.50 99 MET A N 1
ATOM 768 C CA . MET A 1 99 ? -6.573 -9.338 11.291 1.00 79.50 99 MET A CA 1
ATOM 769 C C . MET A 1 99 ? -6.607 -8.142 12.238 1.00 79.50 99 MET A C 1
ATOM 771 O O . MET A 1 99 ? -5.754 -7.257 12.151 1.00 79.50 99 MET A O 1
ATOM 775 N N . ASP A 1 100 ? -7.585 -8.086 13.144 1.00 82.25 100 ASP A N 1
ATOM 776 C CA . ASP A 1 100 ? -7.527 -7.080 14.201 1.00 82.25 100 ASP A CA 1
ATOM 777 C C . ASP A 1 100 ? -6.369 -7.367 15.159 1.00 82.25 100 ASP A C 1
ATOM 779 O O . ASP A 1 100 ? -5.968 -8.514 15.367 1.00 82.25 100 ASP A O 1
ATOM 783 N N . ALA A 1 101 ? -5.835 -6.304 15.756 1.00 79.06 101 ALA A N 1
ATOM 784 C CA . ALA A 1 101 ? -4.693 -6.406 16.654 1.00 79.06 101 ALA A CA 1
ATOM 785 C C . ALA A 1 101 ? -4.967 -7.338 17.846 1.00 79.06 101 ALA A C 1
ATOM 787 O O . ALA A 1 101 ? -4.065 -8.059 18.264 1.00 79.06 101 ALA A O 1
ATOM 788 N N . THR A 1 102 ? -6.198 -7.365 18.368 1.00 84.56 102 THR A N 1
ATOM 789 C CA . THR A 1 102 ? -6.574 -8.232 19.492 1.00 84.56 102 THR A CA 1
ATOM 790 C C . THR A 1 102 ? -6.545 -9.706 19.093 1.00 84.56 102 THR A C 1
ATOM 792 O O . THR A 1 102 ? -5.926 -10.501 19.794 1.00 84.56 102 THR A O 1
ATOM 795 N N . SER A 1 103 ? -7.125 -10.070 17.950 1.00 80.62 103 SER A N 1
ATOM 796 C CA . SER A 1 103 ? -7.061 -11.423 17.386 1.00 80.62 103 SER A CA 1
ATOM 797 C C . SER A 1 103 ? -5.629 -11.835 17.050 1.00 80.62 103 SER A C 1
ATOM 799 O O . SER A 1 103 ? -5.262 -12.984 17.278 1.00 80.62 103 SER A O 1
ATOM 801 N N . CYS A 1 104 ? -4.799 -10.903 16.569 1.00 80.25 104 CYS A N 1
ATOM 802 C CA . CYS A 1 104 ? -3.381 -11.153 16.307 1.00 80.25 104 CYS A CA 1
ATOM 803 C C . CYS A 1 104 ? -2.634 -11.492 17.596 1.00 80.25 104 CYS A C 1
ATOM 805 O O . CYS A 1 104 ? -2.037 -12.565 17.690 1.00 80.25 104 CYS A O 1
ATOM 807 N N . LEU A 1 105 ? -2.750 -10.635 18.614 1.00 84.00 105 LEU A N 1
ATOM 808 C CA . LEU A 1 105 ? -2.154 -10.862 19.930 1.00 84.00 105 LEU A CA 1
ATOM 809 C C . LEU A 1 105 ? -2.653 -12.167 20.561 1.00 84.00 105 LEU A C 1
ATOM 811 O O . LEU A 1 105 ? -1.847 -12.930 21.082 1.00 84.00 105 LEU A O 1
ATOM 815 N N . ALA A 1 106 ? -3.951 -12.464 20.463 1.00 85.75 106 ALA A N 1
ATOM 816 C CA . ALA A 1 106 ? -4.512 -13.723 20.942 1.00 85.75 106 ALA A CA 1
ATOM 817 C C . ALA A 1 106 ? -3.927 -14.937 20.198 1.00 85.75 106 ALA A C 1
ATOM 819 O O . ALA A 1 106 ? -3.591 -15.932 20.831 1.00 85.75 106 ALA A O 1
ATOM 820 N N . SER A 1 107 ? -3.749 -14.850 18.875 1.00 80.12 107 SER A N 1
ATOM 821 C CA . SER A 1 107 ? -3.213 -15.954 18.068 1.00 80.12 107 SER A CA 1
ATOM 822 C C . SER A 1 107 ? -1.757 -16.303 18.393 1.00 80.12 107 SER A C 1
ATOM 824 O O . SER A 1 107 ? -1.391 -17.474 18.341 1.00 80.12 107 SER A O 1
ATOM 826 N N . ILE A 1 108 ? -0.937 -15.309 18.757 1.00 85.88 108 ILE A N 1
ATOM 827 C CA . ILE A 1 108 ? 0.482 -15.514 19.092 1.00 85.88 108 ILE A CA 1
ATOM 828 C C . ILE A 1 108 ? 0.701 -15.817 20.575 1.00 85.88 108 ILE A C 1
ATOM 830 O O . ILE A 1 108 ? 1.677 -16.472 20.914 1.00 85.88 108 ILE A O 1
ATOM 834 N N . ALA A 1 109 ? -0.200 -15.371 21.457 1.00 85.94 109 ALA A N 1
ATOM 835 C CA . ALA A 1 109 ? -0.140 -15.664 22.890 1.00 85.94 109 ALA A CA 1
ATOM 836 C C . ALA A 1 109 ? -0.500 -17.123 23.223 1.00 85.94 109 ALA A C 1
ATOM 838 O O . ALA A 1 109 ? -0.275 -17.567 24.345 1.00 85.94 109 ALA A O 1
ATOM 839 N N . CYS A 1 110 ? -1.074 -17.861 22.268 1.00 63.66 110 CYS A N 1
ATOM 840 C CA . CYS A 1 110 ? -1.389 -19.283 22.400 1.00 63.66 110 CYS A CA 1
ATOM 841 C C . CYS A 1 110 ? -0.249 -20.225 21.958 1.00 63.66 110 CYS A C 1
ATOM 843 O O . CYS A 1 110 ? -0.494 -21.428 21.855 1.00 63.66 110 CYS A O 1
ATOM 845 N N . TYR A 1 111 ? 0.959 -19.701 21.708 1.00 51.97 111 TYR A N 1
ATOM 846 C CA . TYR A 1 111 ? 2.185 -20.477 21.472 1.00 51.97 111 TYR A CA 1
ATOM 847 C C . TYR A 1 111 ? 3.111 -20.476 22.688 1.00 51.97 111 TYR A C 1
ATOM 849 O O . TYR A 1 111 ? 3.278 -19.400 23.306 1.00 51.97 111 TYR A O 1
#

Sequence (111 aa):
MKAGQPYRSIVLLTKVLRDGKWEKPPGRGLVVPGGLKVRKWNDLNLRWFCERSGVVLFTVGEGSNSPGCYAINLATRELQKLADGTHPDAWSNVVGYEMDATSCLASIACY

Foldseek 3Di:
DPDQQDWDWDFAFDWDQDPNDTHGPPDGTQTQPPPKTFRDPVQKDFQDAAPVQQKTKIFGAPRIPFGAIWIARPVVSDIDGPDGDHPPVVRVPPDDYDDDPVVVCVVVVVD

pLDDT: mean 77.71, std 10.87, range [38.84, 92.44]

Organism: NCBI:txid191504

Secondary structure (DSSP, 8-state):
-PPPPPPEE-EE---EEETTEEEPPSS--EE-STT-EESSGGGEEEEEEETTTTEEEEEE-TTBSS-EEEEEETTT--EEEEEES--TTTTTT-------HHHHHHHHHT-